Protein AF-A0A445AU79-F1 (afdb_monomer)

Radius of gyration: 18.67 Å; Cα contacts (8 Å, |Δi|>4): 149; chains: 1; bounding box: 44×32×54 Å

Nearest PDB structures (foldseek):
  5euj-assembly2_E  TM=9.623E-01  e=2.115E-08  Zymobacter palmae
  5npu-assembly4_D  TM=9.573E-01  e=2.757E-08  synthetic construct
  2vjy-assembly1_B  TM=8.967E-01  e=1.307E-05  Kluyveromyces lactis
  8hp4-assembly1_A  TM=8.382E-01  e=6.851E-05  Candida tropicalis
  8hp4-assembly1_B  TM=8.420E-01  e=1.420E-04  Candida tropicalis

Organism: Arachis hypogaea (NCBI:txid3818)

Sequence (111 aa):
MIRSGQRSIIFLINNGGYTIEVEIHDGPYNVIKNWDYTRFVEAIHNGEGKCWIAKVRTEEDLTEAIATATGAQKDSLCFIEVFAHKDDTSKELLEWGSRVAAANSRPPNPQ

pLDDT: mean 96.82, std 2.96, range [72.31, 98.88]

Secondary structure (DSSP, 8-state):
-GGGT---EEEEEE-SB-HHHHTTS--GGGB-----HHHHHHHHHTT-S-EEEEEE-SHHHHHHHHHHHHTTTTTSEEEEEEE--TT---HHHHHHHHHHHHHHTPPPP--

Foldseek 3Di:
DQVVQDLAADEAEPQQFDLLCCLQPDDPNRGDDDDPVQVVVVVVCVVPGFEAEEEAEDPVSVVVLVCCSVPVRSSHHYYYYYYDHSNPDDPVSNVVSPVNNCVVPPDDDPD

InterPro domains:
  IPR012110 Pyruvate decarboxylase/indolepyruvate decarboxylase-like [PTHR43452] (1-111)
  IPR029061 Thiamin diphosphate-binding fold [SSF52518] (2-106)

Mean predicted aligned error: 3.17 Å

Solvent-accessible surface area (backbone atoms only — not comparable to full-atom values): 6471 Å² total; per-residue (Å²): 92,50,94,73,68,40,52,52,79,44,79,44,79,48,34,65,50,42,49,72,46,49,46,40,61,68,58,80,87,39,62,53,86,80,74,64,62,63,60,52,52,51,62,71,38,66,91,52,72,46,74,45,71,49,80,24,78,49,72,67,46,44,53,52,50,51,52,38,39,70,50,89,35,47,81,16,22,28,42,35,39,35,57,49,56,58,85,70,70,59,70,66,52,52,59,49,20,49,54,50,33,54,65,74,67,53,76,82,76,93,118

Structure (mmCIF, N/CA/C/O backbone):
data_AF-A0A445AU79-F1
#
_entry.id   AF-A0A445AU79-F1
#
loop_
_atom_site.group_PDB
_atom_site.id
_atom_site.type_symbol
_atom_site.label_atom_id
_atom_site.label_alt_id
_atom_site.label_comp_id
_atom_site.label_asym_id
_atom_site.label_entity_id
_atom_site.label_seq_id
_atom_site.pdbx_PDB_ins_code
_atom_site.Cartn_x
_atom_site.Cartn_y
_atom_site.Cartn_z
_atom_site.occupancy
_atom_site.B_iso_or_equiv
_atom_site.auth_seq_id
_atom_site.auth_comp_id
_atom_site.auth_asym_id
_atom_site.auth_atom_id
_atom_site.pdbx_PDB_model_num
ATOM 1 N N . MET A 1 1 ? -13.232 -10.595 3.573 1.00 92.06 1 MET A N 1
ATOM 2 C CA . MET A 1 1 ? -12.564 -10.311 4.860 1.00 92.06 1 MET A CA 1
ATOM 3 C C . MET A 1 1 ? -13.495 -9.598 5.836 1.00 92.06 1 MET A C 1
ATOM 5 O O . MET A 1 1 ? -13.890 -10.240 6.801 1.00 92.06 1 MET A O 1
ATOM 9 N N . ILE A 1 2 ? -13.931 -8.356 5.554 1.00 95.12 2 ILE A N 1
ATOM 10 C CA . ILE A 1 2 ? -14.842 -7.570 6.424 1.00 95.12 2 ILE A CA 1
ATOM 11 C C . ILE A 1 2 ? -16.126 -8.344 6.772 1.00 95.12 2 ILE A C 1
ATOM 13 O O . ILE A 1 2 ? -16.372 -8.621 7.941 1.00 95.12 2 ILE A O 1
ATOM 17 N N . ARG A 1 3 ? -16.880 -8.809 5.762 1.00 95.75 3 ARG A N 1
ATOM 18 C CA . ARG A 1 3 ? -18.090 -9.644 5.942 1.00 95.75 3 ARG A CA 1
ATOM 19 C C . ARG A 1 3 ? -17.864 -10.886 6.818 1.00 95.75 3 ARG A C 1
ATOM 21 O O . ARG A 1 3 ? -18.778 -11.345 7.488 1.00 95.75 3 ARG A O 1
ATOM 28 N N . SER A 1 4 ? -16.658 -11.449 6.785 1.00 96.31 4 SER A N 1
ATOM 29 C CA . SER A 1 4 ? -16.298 -12.674 7.510 1.00 96.31 4 SER A CA 1
ATOM 30 C C . SER A 1 4 ? -15.728 -12.398 8.906 1.00 96.31 4 SER A C 1
ATOM 32 O O . SER A 1 4 ? -15.278 -13.336 9.556 1.00 96.31 4 SER A O 1
ATOM 34 N N . GLY A 1 5 ? -15.683 -11.136 9.352 1.00 95.19 5 GLY A N 1
ATOM 35 C CA . GLY A 1 5 ? -15.129 -10.755 10.655 1.00 95.19 5 GLY A CA 1
ATOM 36 C C . GLY A 1 5 ? -13.629 -11.035 10.811 1.00 95.19 5 GLY A C 1
ATOM 37 O O . GLY A 1 5 ? -13.151 -11.201 11.933 1.00 95.19 5 GLY A O 1
ATOM 38 N N . GLN A 1 6 ? -12.885 -11.133 9.703 1.00 96.75 6 GLN A N 1
ATOM 39 C CA . GLN A 1 6 ? -11.436 -11.345 9.746 1.00 96.75 6 GLN A CA 1
ATOM 40 C C . GLN A 1 6 ? -10.720 -10.102 10.287 1.00 96.75 6 GLN A C 1
ATOM 42 O O . GLN A 1 6 ? -11.074 -8.980 9.938 1.00 96.75 6 GLN A O 1
ATOM 47 N N . ARG A 1 7 ? -9.681 -10.321 11.099 1.00 97.12 7 ARG A N 1
ATOM 48 C CA . ARG A 1 7 ? -8.937 -9.289 11.850 1.00 97.12 7 ARG A CA 1
ATOM 49 C C . ARG A 1 7 ? -7.537 -9.051 11.280 1.00 97.12 7 ARG A C 1
ATOM 51 O O . ARG A 1 7 ? -6.564 -8.896 12.009 1.00 97.12 7 ARG A O 1
ATOM 58 N N . SER A 1 8 ? -7.405 -9.181 9.966 1.00 97.81 8 SER A N 1
ATOM 59 C CA . SER A 1 8 ? -6.110 -9.068 9.297 1.00 97.81 8 SER A CA 1
ATOM 60 C C . SER A 1 8 ? -5.625 -7.623 9.293 1.00 97.81 8 SER A C 1
ATOM 62 O O . SER A 1 8 ? -6.429 -6.704 9.140 1.00 97.81 8 SER A O 1
ATOM 64 N N . ILE A 1 9 ? -4.308 -7.449 9.387 1.00 98.56 9 ILE A N 1
ATOM 65 C CA . ILE A 1 9 ? -3.629 -6.176 9.146 1.00 98.56 9 ILE A CA 1
ATOM 66 C C . ILE A 1 9 ? -3.054 -6.235 7.731 1.00 98.56 9 ILE A C 1
ATOM 68 O O . ILE A 1 9 ? -2.294 -7.146 7.407 1.00 98.56 9 ILE A O 1
ATOM 72 N N . ILE A 1 10 ? -3.457 -5.299 6.880 1.00 98.62 10 ILE A N 1
ATOM 73 C CA . ILE A 1 10 ? -3.035 -5.194 5.485 1.00 98.62 10 ILE A CA 1
ATOM 74 C C . ILE A 1 10 ? -2.182 -3.940 5.357 1.00 98.62 10 ILE A C 1
ATOM 76 O O . ILE A 1 10 ? -2.671 -2.844 5.616 1.00 98.62 10 ILE A O 1
ATOM 80 N N . PHE A 1 11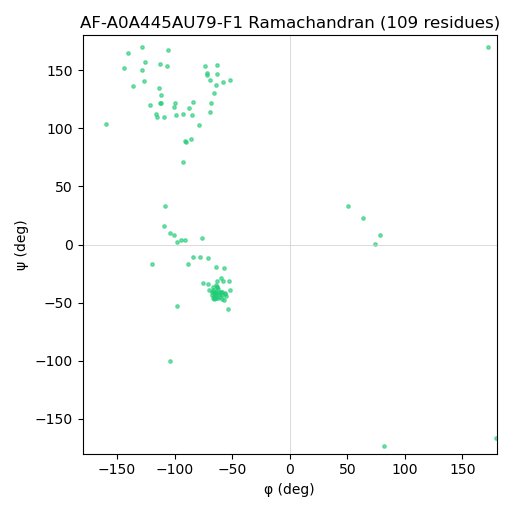 ? -0.939 -4.106 4.914 1.00 98.75 11 PHE A N 1
ATOM 81 C CA . PHE A 1 11 ? -0.088 -3.002 4.484 1.00 98.75 11 PHE A CA 1
ATOM 82 C C . PHE A 1 11 ? -0.142 -2.921 2.965 1.00 98.75 11 PHE A C 1
ATOM 84 O O . PHE A 1 11 ? 0.343 -3.818 2.274 1.00 98.75 11 PHE A O 1
ATOM 91 N N . LEU A 1 12 ? -0.755 -1.864 2.445 1.00 98.62 12 LEU A N 1
ATOM 92 C CA . LEU A 1 12 ? -0.689 -1.548 1.029 1.00 98.62 12 LEU A CA 1
ATOM 93 C C . LEU A 1 12 ? 0.472 -0.582 0.807 1.00 98.62 12 LEU A C 1
ATOM 95 O O . LEU A 1 12 ? 0.401 0.568 1.233 1.00 98.62 12 LEU A O 1
ATOM 99 N N . ILE A 1 13 ? 1.513 -1.038 0.115 1.00 98.44 13 ILE A N 1
ATOM 100 C CA . ILE A 1 13 ? 2.621 -0.174 -0.293 1.00 98.44 13 ILE A CA 1
ATOM 101 C C . ILE A 1 13 ? 2.180 0.623 -1.520 1.00 98.44 13 ILE A C 1
ATOM 103 O O . ILE A 1 13 ? 2.108 0.094 -2.628 1.00 98.44 13 ILE A O 1
ATOM 107 N N . ASN A 1 14 ? 1.848 1.893 -1.312 1.00 98.44 14 ASN A N 1
ATOM 108 C CA . ASN A 1 14 ? 1.532 2.826 -2.378 1.00 98.44 14 ASN A CA 1
ATOM 109 C C . ASN A 1 14 ? 2.806 3.555 -2.825 1.00 98.44 14 ASN A C 1
ATOM 111 O O . ASN A 1 14 ? 3.144 4.625 -2.317 1.00 98.44 14 ASN A O 1
ATOM 115 N N . ASN A 1 15 ? 3.499 2.957 -3.790 1.00 97.25 15 ASN A N 1
ATOM 116 C CA . ASN A 1 15 ? 4.678 3.519 -4.456 1.00 97.25 15 ASN A CA 1
ATOM 117 C C . ASN A 1 15 ? 4.371 4.048 -5.874 1.00 97.25 15 ASN A C 1
ATOM 119 O O . ASN A 1 15 ? 5.279 4.416 -6.617 1.00 97.25 15 ASN A O 1
ATOM 123 N N . GLY A 1 16 ? 3.087 4.122 -6.248 1.00 96.12 16 GLY A N 1
ATOM 124 C CA . GLY A 1 16 ? 2.622 4.800 -7.461 1.00 96.12 16 GLY A CA 1
ATOM 125 C C . GLY A 1 16 ? 2.799 4.049 -8.788 1.00 96.12 16 GLY A C 1
ATOM 126 O O . GLY A 1 16 ? 2.543 4.646 -9.834 1.00 96.12 16 GLY A O 1
ATOM 127 N N . GLY A 1 17 ? 3.196 2.773 -8.787 1.00 96.44 17 GLY A N 1
ATOM 128 C CA . GLY A 1 17 ? 3.427 2.029 -10.029 1.00 96.44 17 GLY A CA 1
ATOM 129 C C . GLY A 1 17 ? 3.894 0.593 -9.830 1.00 96.44 17 GLY A C 1
ATOM 130 O O . GLY A 1 17 ? 3.826 0.037 -8.736 1.00 96.44 17 GLY A O 1
ATOM 131 N N . TYR A 1 18 ? 4.383 -0.012 -10.909 1.00 97.25 18 TYR A N 1
ATOM 132 C CA . TYR A 1 18 ? 4.978 -1.348 -10.883 1.00 97.25 18 TYR A CA 1
ATOM 133 C C . TYR A 1 18 ? 6.495 -1.283 -10.673 1.00 97.25 18 TYR A C 1
ATOM 135 O O . TYR A 1 18 ? 7.256 -1.577 -11.587 1.00 97.25 18 TYR A O 1
ATOM 143 N N . THR A 1 19 ? 6.949 -0.923 -9.465 1.00 96.94 19 THR A N 1
ATOM 144 C CA . THR A 1 19 ? 8.391 -0.800 -9.146 1.00 96.94 19 THR A CA 1
ATOM 145 C C . THR A 1 19 ? 9.203 -2.043 -9.527 1.00 96.94 19 THR A C 1
ATOM 147 O O . THR A 1 19 ? 10.292 -1.906 -10.062 1.00 96.94 19 THR A O 1
ATOM 150 N N . ILE A 1 20 ? 8.677 -3.259 -9.334 1.00 97.19 20 ILE A N 1
ATOM 151 C CA . ILE A 1 20 ? 9.380 -4.486 -9.757 1.00 97.19 20 ILE A CA 1
ATOM 152 C C . ILE A 1 20 ? 9.665 -4.528 -11.261 1.00 97.19 20 ILE A C 1
ATOM 154 O O . ILE A 1 20 ? 10.759 -4.914 -11.655 1.00 97.19 20 ILE A O 1
ATOM 158 N N . GLU A 1 21 ? 8.712 -4.099 -12.087 1.00 96.88 21 GLU A N 1
ATOM 159 C CA . GLU A 1 21 ? 8.890 -4.069 -13.536 1.00 96.88 21 GLU A CA 1
ATOM 160 C C . GLU A 1 21 ? 9.790 -2.912 -13.955 1.00 96.88 21 GLU A C 1
ATOM 162 O O . GLU A 1 21 ? 10.575 -3.084 -14.874 1.00 96.88 21 GLU A O 1
ATOM 167 N N . VAL A 1 22 ? 9.761 -1.769 -13.259 1.00 94.50 22 VAL A N 1
ATOM 168 C CA . VAL A 1 22 ? 10.716 -0.667 -13.494 1.00 94.50 22 VAL A CA 1
ATOM 169 C C . VAL A 1 22 ? 12.162 -1.161 -13.357 1.00 94.50 22 VAL A C 1
ATOM 171 O O . VAL A 1 22 ? 12.993 -0.849 -14.207 1.00 94.50 22 VAL A 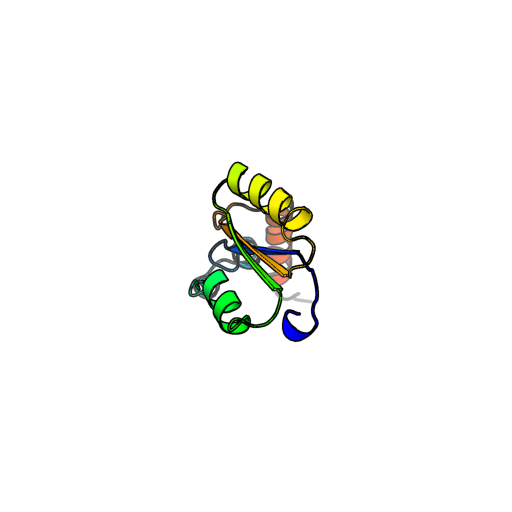O 1
ATOM 174 N N . GLU A 1 23 ? 12.445 -2.002 -12.356 1.00 96.19 23 GLU A N 1
ATOM 175 C CA . GLU A 1 23 ? 13.787 -2.565 -12.125 1.00 96.19 23 GLU A CA 1
ATOM 176 C C . GLU A 1 23 ? 14.163 -3.733 -13.061 1.00 96.19 23 GLU A C 1
ATOM 178 O O . GLU A 1 23 ? 15.324 -4.148 -13.101 1.00 96.19 23 GLU A O 1
ATOM 183 N N . ILE A 1 24 ? 13.212 -4.279 -13.828 1.00 96.88 24 ILE A N 1
ATOM 184 C CA . ILE A 1 24 ? 13.472 -5.297 -14.862 1.00 96.88 24 ILE A CA 1
ATOM 185 C C . ILE A 1 24 ? 13.550 -4.634 -16.243 1.00 96.88 24 ILE A C 1
ATOM 187 O O . ILE A 1 24 ? 14.494 -4.846 -17.002 1.00 96.88 24 ILE A O 1
ATOM 191 N N . HIS A 1 25 ? 12.533 -3.859 -16.601 1.00 96.88 25 HIS A N 1
ATOM 192 C CA . HIS A 1 25 ? 12.394 -3.181 -17.878 1.00 96.88 25 HIS A CA 1
ATOM 193 C C . HIS A 1 25 ? 11.395 -2.018 -17.751 1.00 96.88 25 HIS A C 1
ATOM 195 O O . HIS A 1 25 ? 10.175 -2.205 -17.721 1.00 96.88 25 HIS A O 1
ATOM 201 N N . ASP A 1 26 ? 11.921 -0.795 -17.699 1.00 96.31 26 ASP A N 1
ATOM 202 C CA . ASP A 1 26 ? 11.088 0.389 -17.515 1.00 96.31 26 ASP A CA 1
ATOM 203 C C . ASP A 1 26 ? 10.281 0.771 -18.775 1.00 96.31 26 ASP A C 1
ATOM 205 O O . ASP A 1 26 ? 10.640 0.475 -19.921 1.00 96.31 26 ASP A O 1
ATOM 209 N N . GLY A 1 27 ? 9.149 1.442 -18.574 1.00 96.56 27 GLY A N 1
AT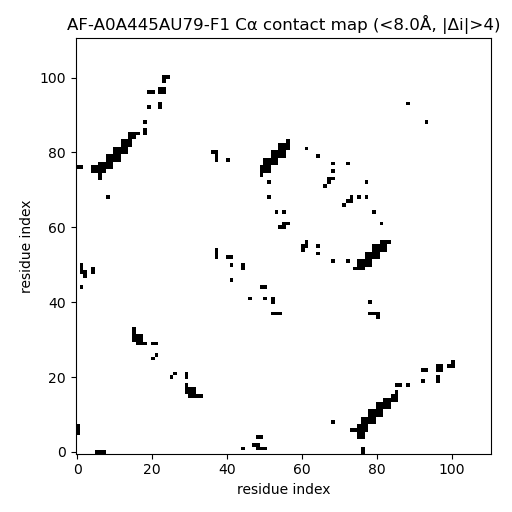OM 210 C CA . GLY A 1 27 ? 8.309 1.959 -19.645 1.00 96.56 27 GLY A CA 1
ATOM 211 C C . GLY A 1 27 ? 6.967 2.522 -19.170 1.00 96.56 27 GLY A C 1
ATOM 212 O O . GLY A 1 27 ? 6.559 2.340 -18.023 1.00 96.56 27 GLY A O 1
ATOM 213 N N . PRO A 1 28 ? 6.221 3.201 -20.065 1.00 97.00 28 PRO A N 1
ATOM 214 C CA . PRO A 1 28 ? 4.988 3.908 -19.706 1.00 97.00 28 PRO A CA 1
ATOM 215 C C . PRO A 1 28 ? 3.869 2.986 -19.196 1.00 97.00 28 PRO A C 1
ATOM 217 O O . PRO A 1 28 ? 2.957 3.449 -18.519 1.00 97.00 28 PRO A O 1
ATOM 220 N N . TYR A 1 29 ? 3.940 1.686 -19.491 1.00 96.56 29 TYR A N 1
ATOM 221 C CA . TYR A 1 29 ? 3.005 0.669 -19.001 1.00 96.56 29 TYR A CA 1
ATOM 222 C C . TYR A 1 29 ? 3.166 0.362 -17.500 1.00 96.56 29 TYR A C 1
ATOM 224 O O . TYR A 1 29 ? 2.284 -0.269 -16.924 1.00 96.56 29 TYR A O 1
ATOM 232 N N . ASN A 1 30 ? 4.237 0.841 -16.857 1.00 97.56 30 ASN A N 1
ATOM 233 C CA . ASN A 1 30 ? 4.449 0.703 -15.412 1.00 97.56 30 ASN A CA 1
ATOM 234 C C . ASN A 1 30 ? 3.743 1.791 -14.588 1.00 97.56 30 ASN A C 1
ATOM 236 O O . ASN A 1 30 ? 3.666 1.691 -13.360 1.00 97.56 30 ASN A O 1
ATOM 240 N N . VAL A 1 31 ? 3.224 2.831 -15.249 1.00 96.50 31 VAL A N 1
ATOM 241 C CA . VAL A 1 31 ? 2.520 3.940 -14.603 1.00 96.50 31 VAL A CA 1
ATOM 242 C C . VAL A 1 31 ? 1.044 3.595 -14.465 1.00 96.50 31 VAL A C 1
ATOM 244 O O . VAL A 1 31 ? 0.325 3.448 -15.454 1.00 96.50 31 VAL A O 1
ATOM 247 N N . ILE A 1 32 ? 0.569 3.521 -13.224 1.00 97.38 32 ILE A N 1
ATOM 248 C CA . ILE A 1 32 ? -0.829 3.213 -12.920 1.00 97.38 32 ILE A CA 1
ATOM 249 C C . ILE A 1 32 ? -1.574 4.456 -12.441 1.00 97.38 32 ILE A C 1
ATOM 251 O O . ILE A 1 32 ? -1.010 5.378 -11.847 1.00 97.38 32 ILE A O 1
ATOM 255 N N . LYS A 1 33 ? -2.893 4.481 -12.651 1.00 97.81 33 LYS A N 1
ATOM 256 C CA . LYS A 1 33 ? -3.730 5.515 -12.046 1.00 97.81 33 LYS A CA 1
ATOM 257 C C . LYS A 1 33 ? -3.779 5.284 -10.537 1.00 97.81 33 LYS A C 1
ATOM 259 O O . LYS A 1 33 ? -4.402 4.328 -10.095 1.00 97.81 33 LYS A O 1
ATOM 264 N N . ASN A 1 34 ? -3.211 6.199 -9.754 1.00 97.75 34 ASN A N 1
ATOM 265 C CA . ASN A 1 34 ? -3.320 6.130 -8.298 1.00 97.75 34 ASN A CA 1
ATOM 266 C C . ASN A 1 34 ? -4.780 6.290 -7.835 1.00 97.75 34 ASN A C 1
ATOM 268 O O . ASN A 1 34 ? -5.510 7.150 -8.355 1.00 97.75 34 ASN A O 1
ATOM 272 N N . TRP A 1 35 ? -5.196 5.469 -6.872 1.00 98.31 35 TRP A N 1
ATOM 273 C CA . TRP A 1 35 ? -6.526 5.499 -6.260 1.00 98.31 35 TRP A CA 1
ATOM 274 C C . TRP A 1 35 ? -6.456 6.106 -4.858 1.00 98.31 35 TRP A C 1
ATOM 276 O O . TRP A 1 35 ? -5.382 6.273 -4.287 1.00 98.31 35 TRP A O 1
ATOM 286 N N . ASP A 1 36 ? -7.620 6.430 -4.298 1.00 97.94 36 ASP A N 1
ATOM 287 C CA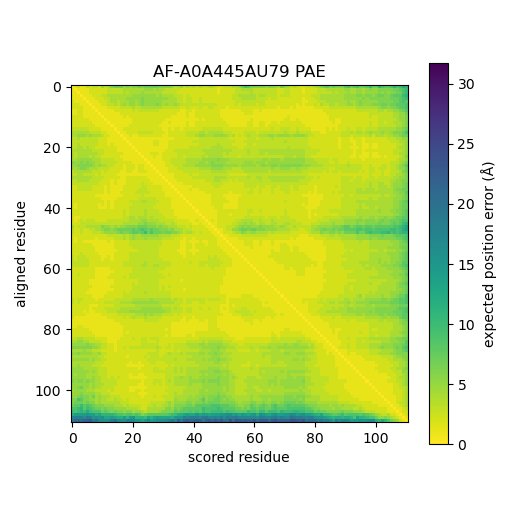 . ASP A 1 36 ? -7.752 6.607 -2.854 1.00 97.94 36 ASP A CA 1
ATOM 288 C C . ASP A 1 36 ? -8.119 5.248 -2.244 1.00 97.94 36 ASP A C 1
ATOM 290 O O . ASP A 1 36 ? -9.295 4.879 -2.166 1.00 97.94 36 ASP A O 1
ATOM 294 N N . TYR A 1 37 ? -7.100 4.457 -1.907 1.00 98.56 37 TYR A N 1
ATOM 295 C CA . TYR A 1 37 ? -7.287 3.067 -1.493 1.00 98.56 37 TYR A CA 1
ATOM 296 C C . TYR A 1 37 ? -8.027 2.952 -0.162 1.00 98.56 37 TYR A C 1
ATOM 298 O O . TYR A 1 37 ? -8.875 2.073 -0.013 1.00 98.56 37 TYR A O 1
ATOM 306 N N . THR A 1 38 ? -7.783 3.862 0.786 1.00 98.06 38 THR A N 1
ATOM 307 C CA . THR A 1 38 ? -8.541 3.865 2.043 1.00 98.06 38 THR A CA 1
ATOM 308 C C . THR A 1 38 ? -10.016 4.173 1.798 1.00 98.06 38 THR A C 1
ATOM 310 O O . THR A 1 38 ? -10.862 3.477 2.350 1.00 98.06 38 THR A O 1
ATOM 313 N N . ARG A 1 39 ? -10.351 5.131 0.916 1.00 97.62 39 ARG A N 1
ATOM 314 C CA . ARG A 1 39 ? -11.757 5.408 0.559 1.00 97.62 39 ARG A CA 1
ATOM 315 C C . ARG A 1 39 ? -12.431 4.242 -0.150 1.00 97.62 39 ARG A C 1
ATOM 317 O O . ARG A 1 39 ? -13.621 4.010 0.041 1.00 97.62 39 ARG A O 1
ATOM 324 N N . PHE A 1 40 ? -11.692 3.494 -0.963 1.00 98.00 40 PHE A N 1
ATOM 325 C CA . PHE A 1 40 ? -12.215 2.266 -1.559 1.00 98.00 40 PHE A CA 1
ATOM 326 C C . PHE A 1 40 ? -12.579 1.233 -0.481 1.00 98.00 40 PHE A C 1
ATOM 328 O O . PHE A 1 40 ? -13.652 0.634 -0.535 1.00 98.00 40 PHE A O 1
ATOM 335 N N . VAL A 1 41 ? -11.730 1.069 0.537 1.00 97.31 41 VAL A N 1
ATOM 336 C CA . VAL A 1 41 ? -12.007 0.174 1.669 1.00 97.31 41 VAL A CA 1
ATOM 337 C C . VAL A 1 41 ? -13.180 0.673 2.519 1.00 97.31 41 VAL A C 1
ATOM 339 O O . VAL A 1 41 ? -14.020 -0.140 2.897 1.00 97.31 41 VAL A O 1
ATOM 342 N N . GLU A 1 42 ? -13.304 1.983 2.756 1.00 96.38 42 GLU A N 1
ATOM 343 C CA . GLU A 1 42 ? -14.484 2.579 3.409 1.00 96.38 42 GLU A CA 1
ATOM 344 C C . GLU A 1 42 ? -15.776 2.284 2.638 1.00 96.38 42 GLU A C 1
ATOM 346 O O . GLU A 1 42 ? -16.783 1.902 3.233 1.00 96.38 42 GLU A O 1
ATOM 351 N N . ALA A 1 43 ? -15.748 2.403 1.307 1.00 97.38 43 ALA A N 1
ATOM 352 C CA . ALA A 1 43 ? -16.902 2.095 0.469 1.00 97.38 43 ALA A CA 1
ATOM 353 C C . ALA A 1 43 ? -17.308 0.612 0.560 1.00 97.38 43 ALA A C 1
ATOM 355 O O . ALA A 1 43 ? -18.497 0.305 0.569 1.00 97.38 43 ALA A O 1
ATOM 356 N N . ILE A 1 44 ? -16.341 -0.309 0.667 1.00 96.38 44 ILE A N 1
ATOM 357 C CA . ILE A 1 44 ? -16.615 -1.741 0.888 1.00 96.38 44 ILE A CA 1
ATOM 358 C C . ILE A 1 44 ? -17.150 -1.995 2.302 1.00 96.38 44 ILE A C 1
ATOM 360 O O . ILE A 1 44 ? -18.019 -2.849 2.476 1.00 96.38 44 ILE A O 1
ATOM 364 N N . HIS A 1 45 ? -16.614 -1.298 3.310 1.00 95.75 45 HIS A N 1
ATOM 365 C CA . HIS A 1 45 ? -17.081 -1.384 4.696 1.00 95.75 45 HIS A CA 1
ATOM 366 C C . HIS A 1 45 ? -18.553 -0.991 4.806 1.00 95.75 45 HIS A C 1
ATOM 368 O O . HIS A 1 45 ? -19.301 -1.675 5.495 1.00 95.75 45 HIS A O 1
ATOM 374 N N . ASN A 1 46 ? -18.981 0.055 4.091 1.00 95.88 46 ASN A N 1
ATOM 375 C CA . ASN A 1 46 ? -20.384 0.470 3.988 1.00 95.88 46 ASN A CA 1
ATOM 376 C C . ASN A 1 46 ? -21.090 0.610 5.358 1.00 95.88 46 ASN A C 1
ATOM 378 O O . ASN A 1 46 ? -22.274 0.313 5.497 1.00 95.88 46 ASN A O 1
ATOM 382 N N . GLY A 1 47 ? -20.351 1.015 6.397 1.00 94.00 47 GLY A N 1
ATOM 383 C CA . GLY A 1 47 ? -20.869 1.140 7.762 1.00 94.00 47 GLY A CA 1
ATOM 384 C C . GLY A 1 47 ? -21.105 -0.185 8.501 1.00 94.00 47 GLY A C 1
ATOM 385 O O . GLY A 1 47 ? -21.513 -0.158 9.661 1.00 94.00 47 GLY A O 1
ATOM 386 N N . GLU A 1 48 ? -20.824 -1.336 7.885 1.00 94.12 48 GLU A N 1
ATOM 387 C CA . GLU A 1 48 ? -21.078 -2.665 8.441 1.00 94.12 48 GLU A CA 1
ATOM 388 C C . GLU A 1 48 ? -19.788 -3.447 8.733 1.00 94.12 48 GLU A C 1
ATOM 390 O O . GLU A 1 48 ? -18.873 -3.571 7.919 1.00 94.12 48 GLU A O 1
ATOM 395 N N . GLY A 1 49 ? -19.733 -4.063 9.915 1.00 93.12 49 GLY A N 1
ATOM 396 C CA . GLY A 1 49 ? -18.556 -4.796 10.378 1.00 93.12 49 GLY A CA 1
ATOM 397 C C . GLY A 1 49 ? -17.483 -3.884 10.976 1.00 93.12 49 GLY A C 1
ATOM 398 O O . GLY A 1 49 ? -17.694 -2.694 11.206 1.00 93.12 49 GLY A O 1
ATOM 399 N N . LYS A 1 50 ? -16.323 -4.467 11.286 1.00 96.50 50 LYS A N 1
ATOM 400 C CA . LYS A 1 50 ? -15.217 -3.776 11.956 1.00 96.50 50 LYS A CA 1
ATOM 401 C C . LYS A 1 50 ? -14.062 -3.569 10.989 1.00 96.50 50 LYS A C 1
ATOM 403 O O . LYS A 1 50 ? -13.393 -4.530 10.606 1.00 96.50 50 LYS A O 1
ATOM 408 N N . CYS A 1 51 ? -13.845 -2.321 10.607 1.00 97.56 51 CYS A N 1
ATOM 409 C CA . CYS A 1 51 ? -12.760 -1.911 9.735 1.00 97.56 51 CYS A CA 1
ATOM 410 C C . CYS A 1 51 ? -12.133 -0.639 10.294 1.00 97.56 51 CYS A C 1
ATOM 412 O O . CYS A 1 51 ? -12.839 0.282 10.699 1.00 97.56 51 CYS A O 1
ATOM 414 N N . TRP A 1 52 ? -10.812 -0.596 10.297 1.00 98.25 52 TRP A N 1
ATOM 415 C CA . TRP A 1 52 ? -10.029 0.584 10.604 1.00 98.25 52 TRP A CA 1
ATOM 416 C C . TRP A 1 52 ? -9.045 0.819 9.466 1.00 98.25 52 TRP A C 1
ATOM 418 O O . TRP A 1 52 ? -8.508 -0.136 8.901 1.00 98.25 52 TRP A O 1
ATOM 428 N N . ILE A 1 53 ? -8.838 2.079 9.105 1.00 98.50 53 ILE A N 1
ATOM 429 C CA . ILE A 1 53 ? -7.959 2.465 8.005 1.00 98.50 53 ILE A CA 1
ATOM 430 C C . ILE A 1 53 ? -6.964 3.523 8.480 1.00 98.50 53 ILE A C 1
ATOM 432 O O . ILE A 1 53 ? -7.296 4.339 9.340 1.00 98.50 53 ILE A O 1
ATOM 436 N N . ALA A 1 54 ? -5.778 3.549 7.884 1.00 98.50 54 ALA A N 1
ATOM 437 C CA . ALA A 1 54 ? -4.790 4.598 8.107 1.00 98.50 54 ALA A CA 1
ATOM 438 C C . ALA A 1 54 ? -4.016 4.920 6.829 1.00 98.50 54 ALA A C 1
ATOM 440 O O . ALA A 1 54 ? -3.834 4.061 5.965 1.00 98.50 54 ALA A O 1
ATOM 441 N N . LYS A 1 55 ? -3.543 6.165 6.740 1.00 98.69 55 LYS A N 1
ATOM 442 C CA . LYS A 1 55 ? -2.559 6.621 5.754 1.00 98.69 55 LYS A CA 1
ATOM 443 C C . LYS A 1 55 ? -1.272 6.943 6.497 1.00 98.69 55 LYS A C 1
ATOM 445 O O . LYS A 1 55 ? -1.320 7.689 7.467 1.00 98.69 55 LYS A O 1
ATOM 450 N N . VAL A 1 56 ? -0.159 6.397 6.030 1.00 98.69 56 VAL A N 1
ATOM 451 C CA . VAL A 1 56 ? 1.151 6.463 6.685 1.00 98.69 56 VAL A CA 1
ATOM 452 C C . VAL A 1 56 ? 2.150 7.116 5.742 1.00 98.69 56 VAL A C 1
ATOM 454 O O . VAL A 1 56 ? 2.368 6.614 4.637 1.00 98.69 56 VAL A O 1
ATOM 457 N N . ARG A 1 57 ? 2.747 8.235 6.157 1.00 98.38 57 ARG A N 1
ATOM 458 C CA . ARG A 1 57 ? 3.745 8.978 5.368 1.00 98.38 57 ARG A CA 1
ATOM 459 C C . ARG A 1 57 ? 5.099 9.081 6.056 1.00 98.38 57 ARG A C 1
ATOM 461 O O . ARG A 1 57 ? 6.072 9.407 5.381 1.00 98.38 57 ARG A O 1
ATOM 468 N N . THR A 1 58 ? 5.160 8.821 7.357 1.00 98.44 58 THR A N 1
ATOM 469 C CA . THR A 1 58 ? 6.405 8.822 8.130 1.00 98.44 58 THR A CA 1
ATOM 470 C C . THR A 1 58 ? 6.570 7.536 8.939 1.00 98.44 58 THR A C 1
ATOM 472 O O . THR A 1 58 ? 5.657 6.712 9.043 1.00 98.44 58 THR A O 1
ATOM 475 N N . GLU A 1 59 ? 7.761 7.350 9.508 1.00 97.94 59 GLU A N 1
ATOM 476 C CA . GLU A 1 59 ? 8.048 6.245 10.427 1.00 97.94 59 GLU A CA 1
ATOM 477 C C . GLU A 1 59 ? 7.175 6.321 11.690 1.00 97.94 59 GLU A C 1
ATOM 479 O O . GLU A 1 59 ? 6.682 5.300 12.179 1.00 97.94 59 GLU A O 1
ATOM 484 N N . GLU A 1 60 ? 6.943 7.532 12.199 1.00 98.56 60 GLU A N 1
ATOM 485 C CA . GLU A 1 60 ? 6.096 7.768 13.365 1.00 98.56 60 GLU A CA 1
ATOM 486 C C . GLU A 1 60 ? 4.647 7.360 13.081 1.00 98.56 60 GLU A C 1
ATOM 488 O O . GLU A 1 60 ? 4.072 6.607 13.871 1.00 98.56 60 GLU A O 1
ATOM 493 N N . ASP A 1 61 ? 4.098 7.753 11.922 1.00 98.50 61 ASP A N 1
ATOM 494 C CA . ASP A 1 61 ? 2.761 7.329 11.485 1.00 98.50 61 ASP A CA 1
ATOM 495 C C . ASP A 1 61 ? 2.660 5.797 11.438 1.00 98.50 61 ASP A C 1
ATOM 497 O O . ASP A 1 61 ? 1.657 5.211 11.853 1.00 98.50 61 ASP A O 1
ATOM 501 N N . LEU A 1 62 ? 3.699 5.126 10.922 1.00 98.62 62 LEU A N 1
ATOM 502 C CA . LEU A 1 62 ? 3.719 3.670 10.794 1.00 98.62 62 LEU A CA 1
ATOM 503 C C . LEU A 1 62 ? 3.725 2.999 12.167 1.00 98.62 62 LEU A C 1
ATOM 505 O O . LEU A 1 62 ? 2.979 2.045 12.400 1.00 98.62 62 LEU A O 1
ATOM 509 N N . THR A 1 63 ? 4.548 3.511 13.079 1.00 98.69 63 THR A N 1
ATOM 510 C CA . THR A 1 63 ? 4.657 3.010 14.450 1.00 98.69 63 THR A CA 1
ATOM 511 C C . THR A 1 63 ? 3.328 3.160 15.189 1.00 98.69 63 THR A C 1
ATOM 513 O O . THR A 1 63 ? 2.847 2.199 15.798 1.00 98.69 63 THR A O 1
ATOM 516 N N . GLU A 1 64 ? 2.682 4.325 15.082 1.00 98.75 64 GLU A N 1
ATOM 517 C CA . GLU A 1 64 ? 1.360 4.572 15.664 1.00 98.75 64 GLU A CA 1
ATOM 518 C C . GLU A 1 64 ? 0.284 3.676 15.036 1.00 98.75 64 GLU A C 1
ATOM 520 O O . GLU A 1 64 ? -0.553 3.104 15.746 1.00 98.75 64 GLU A O 1
ATOM 525 N N . ALA A 1 65 ? 0.321 3.490 13.714 1.00 98.69 65 ALA A N 1
ATOM 526 C CA . ALA A 1 65 ? -0.641 2.656 13.011 1.00 98.69 65 ALA A CA 1
ATOM 527 C C . ALA A 1 65 ? -0.535 1.182 13.423 1.00 98.69 65 ALA A C 1
ATOM 529 O O . ALA A 1 65 ? -1.556 0.531 13.657 1.00 98.69 65 ALA A O 1
ATOM 530 N N . ILE A 1 66 ? 0.686 0.661 13.581 1.00 98.75 66 ILE A N 1
ATOM 531 C CA . ILE A 1 66 ? 0.936 -0.701 14.071 1.00 98.75 66 ILE A CA 1
ATOM 532 C C . ILE A 1 66 ? 0.461 -0.853 15.520 1.00 98.75 66 ILE A C 1
ATOM 534 O O . ILE A 1 66 ? -0.226 -1.830 15.840 1.00 98.75 66 ILE A O 1
ATOM 538 N N . ALA A 1 67 ? 0.777 0.106 16.395 1.00 98.75 67 ALA A N 1
ATOM 539 C CA . ALA A 1 67 ? 0.327 0.096 17.787 1.00 98.75 67 ALA A CA 1
ATOM 540 C C . ALA A 1 67 ? -1.208 0.121 17.885 1.00 98.75 67 ALA A C 1
ATOM 542 O O . ALA A 1 67 ? -1.807 -0.643 18.644 1.00 98.75 67 ALA A O 1
ATOM 543 N N . THR A 1 68 ? -1.865 0.938 17.063 1.00 98.75 68 THR A N 1
ATOM 544 C CA . THR A 1 68 ? -3.328 1.016 16.994 1.00 98.75 68 THR A CA 1
ATOM 545 C C . THR A 1 68 ? -3.939 -0.283 16.474 1.00 98.75 68 THR A C 1
ATOM 547 O O . THR A 1 68 ? -4.864 -0.811 17.099 1.00 98.75 68 THR A O 1
ATOM 550 N N . ALA A 1 69 ? -3.403 -0.834 15.381 1.00 98.50 69 ALA A N 1
ATOM 551 C CA . ALA A 1 69 ? -3.890 -2.064 14.758 1.00 98.50 69 ALA A CA 1
ATOM 552 C C . ALA A 1 69 ? -3.751 -3.287 15.677 1.00 98.50 69 ALA A C 1
ATOM 554 O O . ALA A 1 69 ? -4.624 -4.151 15.704 1.00 98.50 69 ALA A O 1
ATOM 555 N N . THR A 1 70 ? -2.675 -3.350 16.463 1.00 98.25 70 THR A N 1
ATOM 556 C CA . THR A 1 70 ? -2.415 -4.453 17.405 1.00 98.25 70 THR A CA 1
ATOM 557 C C . THR A 1 70 ? -3.030 -4.229 18.792 1.00 98.25 70 THR A C 1
ATOM 559 O O . THR A 1 70 ? -3.197 -5.181 19.555 1.00 98.25 70 THR A O 1
ATOM 562 N N . GLY A 1 71 ? -3.408 -2.988 19.109 1.00 98.38 71 GLY A N 1
ATOM 563 C CA . GLY A 1 71 ? -4.031 -2.572 20.362 1.00 98.38 71 GLY A CA 1
ATOM 564 C C . GLY A 1 71 ? -5.530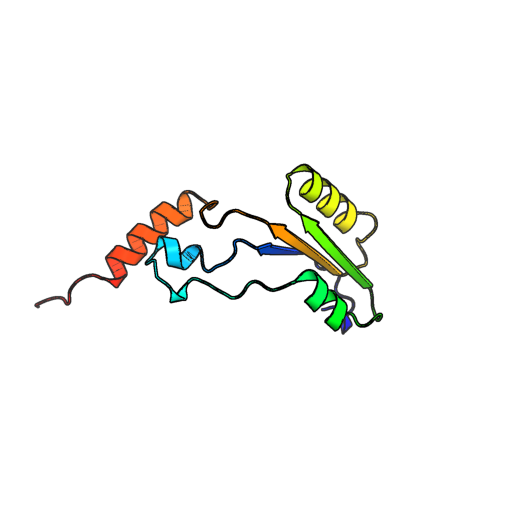 -2.313 20.217 1.00 98.38 71 GLY A C 1
ATOM 565 O O . GLY A 1 71 ? -6.343 -3.240 20.241 1.00 98.38 71 GLY A O 1
ATOM 566 N N . ALA A 1 72 ? -5.904 -1.035 20.102 1.00 98.25 72 ALA A N 1
ATOM 567 C CA . ALA A 1 72 ? -7.298 -0.580 20.111 1.00 98.25 72 ALA A CA 1
ATOM 568 C C . ALA A 1 72 ? -8.158 -1.187 18.986 1.00 98.25 72 ALA A C 1
ATOM 570 O O . ALA A 1 72 ? -9.361 -1.364 19.166 1.00 98.25 72 ALA A O 1
ATOM 571 N N . GLN A 1 73 ? -7.547 -1.537 17.849 1.00 98.19 73 GLN A N 1
ATOM 572 C CA . GLN A 1 73 ? -8.222 -2.071 16.662 1.00 98.19 73 GLN A CA 1
ATOM 573 C C . GLN A 1 73 ? -7.942 -3.560 16.407 1.00 98.19 73 GLN A C 1
ATOM 575 O O . GLN A 1 73 ? -8.281 -4.071 15.344 1.00 98.19 73 GLN A O 1
ATOM 580 N N . LYS A 1 74 ? -7.418 -4.298 17.397 1.00 97.56 74 LYS A N 1
ATOM 581 C CA . LYS A 1 74 ? -7.078 -5.736 17.281 1.00 97.56 74 LYS A CA 1
ATOM 582 C C . LYS A 1 74 ? -8.235 -6.659 16.868 1.00 97.56 74 LYS A C 1
ATOM 584 O O . LYS A 1 74 ? -8.016 -7.792 16.445 1.00 97.56 74 LYS A O 1
ATOM 589 N N . ASP A 1 75 ? -9.476 -6.206 17.052 1.00 97.38 75 ASP A N 1
ATOM 590 C CA . ASP A 1 75 ? -10.697 -6.939 16.701 1.00 97.38 75 ASP A CA 1
ATOM 591 C C . ASP A 1 75 ? -11.321 -6.470 15.371 1.00 97.38 75 ASP A C 1
ATOM 593 O O . ASP A 1 75 ? -12.426 -6.901 15.030 1.00 97.38 75 ASP A O 1
ATOM 597 N N . SER A 1 76 ? -10.627 -5.603 14.630 1.00 97.38 76 SER A N 1
ATOM 598 C CA . SER A 1 76 ? -11.032 -5.034 13.343 1.00 97.38 76 SER A CA 1
ATOM 599 C C . SER A 1 76 ? -10.119 -5.535 12.221 1.00 97.38 76 SER A C 1
ATOM 601 O O . SER A 1 76 ? -8.958 -5.874 12.448 1.00 97.38 76 SER A O 1
ATOM 603 N N . LEU A 1 77 ? -10.613 -5.544 10.982 1.00 98.12 77 LEU A N 1
ATOM 604 C CA . LEU A 1 77 ? -9.712 -5.513 9.830 1.00 98.12 77 LEU A CA 1
ATOM 605 C C . LEU A 1 77 ? -8.991 -4.161 9.826 1.00 98.12 77 LEU A C 1
ATOM 607 O O . LEU A 1 77 ? -9.651 -3.130 9.928 1.00 98.12 77 LEU A O 1
ATOM 611 N N . CYS A 1 78 ? -7.669 -4.161 9.702 1.00 98.56 78 CYS A N 1
ATOM 612 C CA . CYS A 1 78 ? -6.862 -2.945 9.661 1.00 98.56 78 CYS A CA 1
ATOM 613 C C . CYS A 1 78 ? -6.249 -2.789 8.270 1.00 98.56 78 CYS A C 1
ATOM 615 O O . CYS A 1 78 ? -5.528 -3.673 7.816 1.00 98.56 78 CYS A O 1
ATOM 617 N N . PHE A 1 79 ? -6.527 -1.680 7.591 1.00 98.75 79 PHE A N 1
ATOM 618 C CA . PHE A 1 79 ? -5.985 -1.378 6.270 1.00 98.75 79 PHE A CA 1
ATOM 619 C C . PHE A 1 79 ? -5.091 -0.139 6.329 1.00 98.75 79 PHE A C 1
ATOM 621 O O . PHE A 1 79 ? -5.562 0.971 6.559 1.00 98.75 79 PHE A O 1
ATOM 628 N N . ILE A 1 80 ? -3.795 -0.326 6.122 1.00 98.81 80 ILE A N 1
ATOM 629 C CA . ILE A 1 80 ? -2.777 0.707 6.286 1.00 98.81 80 ILE A CA 1
ATOM 630 C C . ILE A 1 80 ? -2.164 0.981 4.913 1.00 98.81 80 ILE A C 1
ATOM 632 O O . ILE A 1 80 ? -1.454 0.144 4.360 1.00 98.81 80 ILE A O 1
ATOM 636 N N . GLU A 1 81 ? -2.459 2.149 4.349 1.00 98.88 81 GLU A N 1
ATOM 637 C CA . GLU A 1 81 ? -1.841 2.635 3.116 1.00 98.88 81 GLU A CA 1
ATOM 638 C C . GLU A 1 81 ? -0.516 3.327 3.458 1.00 98.88 81 GLU A C 1
ATOM 640 O O . GLU A 1 81 ? -0.507 4.394 4.073 1.00 98.88 81 GLU A O 1
ATOM 645 N N . VAL A 1 82 ? 0.598 2.714 3.064 1.00 98.75 82 VAL A N 1
ATOM 646 C CA . VAL A 1 82 ? 1.957 3.204 3.313 1.00 98.75 82 VAL A CA 1
ATOM 647 C C . VAL A 1 82 ? 2.479 3.868 2.049 1.00 98.75 82 VAL A C 1
ATOM 649 O O . VAL A 1 82 ? 2.600 3.220 1.012 1.00 98.75 82 VAL A O 1
ATOM 652 N N . PHE A 1 83 ? 2.789 5.158 2.126 1.00 98.50 83 PHE A N 1
ATOM 653 C CA . PHE A 1 83 ? 3.350 5.902 1.004 1.00 98.50 83 PHE A CA 1
ATOM 654 C C . PHE A 1 83 ? 4.864 5.702 0.953 1.00 98.50 83 PHE A C 1
ATOM 656 O O . PHE A 1 83 ? 5.561 6.036 1.907 1.00 98.50 83 PHE A O 1
ATOM 663 N N . ALA A 1 84 ? 5.360 5.203 -0.175 1.00 97.31 84 ALA A N 1
ATOM 664 C CA . ALA A 1 84 ? 6.786 5.054 -0.444 1.00 97.31 84 ALA A CA 1
ATOM 665 C C . ALA A 1 84 ? 7.144 5.747 -1.763 1.00 97.31 84 ALA A C 1
ATOM 667 O O . ALA A 1 84 ? 6.285 5.968 -2.622 1.00 97.31 84 ALA A O 1
ATOM 668 N N . HIS A 1 85 ? 8.411 6.116 -1.934 1.00 95.69 85 HIS A N 1
ATOM 669 C CA . HIS A 1 85 ? 8.875 6.624 -3.221 1.00 95.69 85 HIS A CA 1
ATOM 670 C C . HIS A 1 85 ? 8.952 5.475 -4.240 1.00 95.69 85 HIS A C 1
ATOM 672 O O . HIS A 1 85 ? 9.263 4.345 -3.875 1.00 95.69 85 HIS A O 1
ATOM 678 N N . LYS A 1 86 ? 8.709 5.752 -5.528 1.00 92.50 86 LYS A N 1
ATOM 679 C CA . LYS A 1 86 ? 8.733 4.718 -6.583 1.00 92.50 86 LYS A CA 1
ATOM 680 C C . LYS A 1 86 ? 10.067 3.965 -6.686 1.00 92.50 86 LYS A C 1
ATOM 682 O O . LYS A 1 86 ? 10.058 2.782 -7.006 1.00 92.50 86 LYS A O 1
ATOM 687 N N . ASP A 1 87 ? 11.162 4.657 -6.372 1.00 91.81 87 ASP A N 1
ATOM 688 C CA . ASP A 1 87 ? 12.541 4.147 -6.430 1.00 91.81 87 ASP A CA 1
ATOM 689 C C . ASP A 1 87 ? 13.052 3.674 -5.048 1.00 91.81 87 ASP A C 1
ATOM 691 O O . ASP A 1 87 ? 14.210 3.291 -4.909 1.00 91.81 87 ASP A O 1
ATOM 695 N N . ASP A 1 88 ? 12.216 3.732 -4.003 1.00 95.69 88 ASP A N 1
ATOM 696 C CA . ASP A 1 88 ? 12.562 3.230 -2.670 1.00 95.69 88 ASP A CA 1
ATOM 697 C C . ASP A 1 88 ? 12.250 1.733 -2.592 1.00 95.69 88 ASP A C 1
ATOM 699 O O . ASP A 1 88 ? 11.126 1.306 -2.317 1.00 95.69 88 ASP A O 1
ATOM 703 N N . THR A 1 89 ? 13.254 0.929 -2.933 1.00 96.12 89 THR A N 1
ATOM 704 C CA . THR A 1 89 ? 13.155 -0.526 -2.981 1.00 96.12 89 THR A CA 1
ATOM 705 C C . THR A 1 89 ? 14.415 -1.202 -2.447 1.00 96.12 89 THR A C 1
ATOM 707 O O . THR A 1 89 ? 15.473 -0.594 -2.278 1.00 96.12 89 THR A O 1
ATOM 710 N N . SER A 1 90 ? 14.299 -2.496 -2.163 1.00 97.19 90 SER A N 1
ATOM 711 C CA . SER A 1 90 ? 15.389 -3.322 -1.644 1.00 97.19 90 SER A CA 1
ATOM 712 C C . SER A 1 90 ? 16.555 -3.433 -2.636 1.00 97.19 90 SER A C 1
ATOM 714 O O . SER A 1 90 ? 16.343 -3.521 -3.847 1.00 97.19 90 SER A O 1
ATOM 716 N N . LYS A 1 91 ? 17.791 -3.520 -2.129 1.00 97.12 91 LYS A N 1
ATOM 717 C CA . LYS A 1 91 ? 18.989 -3.736 -2.966 1.00 97.12 91 LYS A CA 1
ATOM 718 C C . LYS A 1 91 ? 18.941 -5.087 -3.680 1.00 97.12 91 LYS A C 1
ATOM 720 O O . LYS A 1 91 ? 19.439 -5.228 -4.792 1.00 97.12 91 LYS A O 1
ATOM 725 N N . GLU A 1 92 ? 18.304 -6.057 -3.040 1.00 97.94 92 GLU A N 1
ATOM 726 C CA . GLU A 1 92 ? 18.052 -7.396 -3.545 1.00 97.94 92 GLU A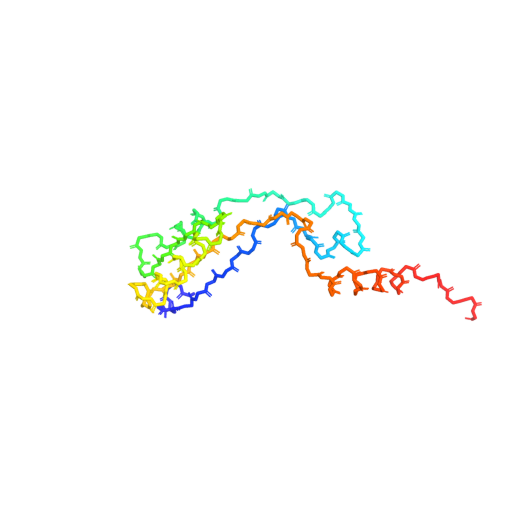 CA 1
ATOM 727 C C . GLU A 1 92 ? 17.203 -7.351 -4.818 1.00 97.94 92 GLU A C 1
ATOM 729 O O . GLU A 1 92 ? 17.509 -8.063 -5.774 1.00 97.94 92 GLU A O 1
ATOM 734 N N . LEU A 1 93 ? 16.185 -6.479 -4.867 1.00 96.94 93 LEU A N 1
ATOM 735 C CA . LEU A 1 93 ? 15.383 -6.285 -6.074 1.00 96.94 93 LEU A CA 1
ATOM 736 C C . LEU A 1 93 ? 16.220 -5.705 -7.218 1.00 96.94 93 LEU A C 1
ATOM 738 O O . LEU A 1 93 ? 16.101 -6.193 -8.336 1.00 96.94 93 LEU A O 1
ATOM 742 N N . LEU A 1 94 ? 17.079 -4.720 -6.947 1.00 94.81 94 LEU A N 1
ATOM 743 C CA . LEU A 1 94 ? 17.931 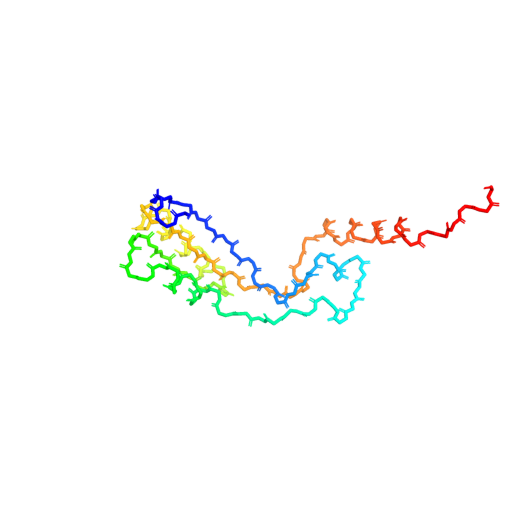-4.108 -7.976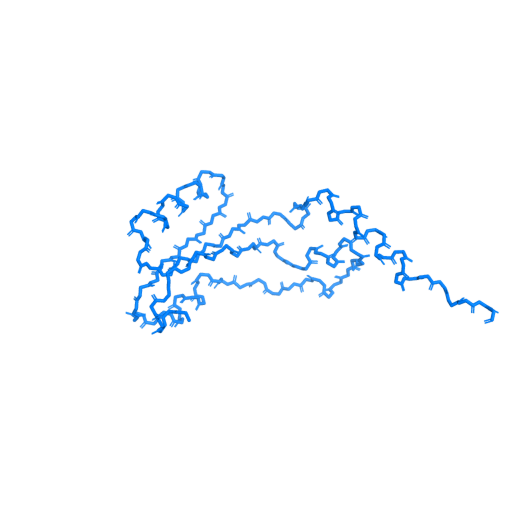 1.00 94.81 94 LEU A CA 1
ATOM 744 C C . LEU A 1 94 ? 18.878 -5.141 -8.611 1.00 94.81 94 LEU A C 1
ATOM 746 O O . LEU A 1 94 ? 19.018 -5.221 -9.833 1.00 94.81 94 LEU A O 1
ATOM 750 N N . GLU A 1 95 ? 19.516 -5.972 -7.780 1.00 97.19 95 GLU A N 1
ATOM 751 C CA . GLU A 1 95 ? 20.421 -7.025 -8.253 1.00 97.19 95 GLU A CA 1
ATOM 752 C C . GLU A 1 95 ? 19.666 -8.114 -9.025 1.00 97.19 95 GLU A C 1
ATOM 754 O O . GLU A 1 95 ? 20.097 -8.550 -10.098 1.00 97.19 95 GLU A O 1
ATOM 759 N N . TRP A 1 96 ? 18.538 -8.567 -8.480 1.00 97.88 96 TRP A N 1
ATOM 760 C CA . TRP A 1 96 ? 17.733 -9.612 -9.096 1.00 97.88 96 TRP A CA 1
ATOM 761 C C . TRP A 1 96 ? 17.089 -9.143 -10.409 1.00 97.88 96 TRP A C 1
ATOM 763 O O . TRP A 1 96 ? 17.159 -9.871 -11.401 1.00 97.88 96 TRP A O 1
ATOM 773 N N . GLY A 1 97 ? 16.542 -7.926 -10.448 1.00 97.00 97 GLY A N 1
ATOM 774 C CA . GLY A 1 97 ? 15.867 -7.342 -11.611 1.00 97.00 97 GLY A CA 1
ATOM 775 C C . GLY A 1 97 ? 16.783 -7.262 -12.829 1.00 97.00 97 GLY A C 1
ATOM 776 O O . GLY A 1 97 ? 16.444 -7.781 -13.893 1.00 97.00 97 GLY A O 1
ATOM 777 N N . SER A 1 98 ? 18.011 -6.770 -12.636 1.00 95.94 98 SER A N 1
ATOM 778 C CA . SER A 1 98 ? 19.061 -6.743 -13.666 1.00 95.94 98 SER A CA 1
ATOM 779 C C . SER A 1 98 ? 19.357 -8.129 -14.262 1.00 95.94 98 SER A C 1
ATOM 781 O O . SER A 1 98 ? 19.443 -8.298 -15.484 1.00 95.94 98 SER A O 1
ATOM 783 N N . ARG A 1 99 ? 19.464 -9.162 -13.415 1.00 97.56 99 ARG A N 1
ATOM 784 C CA . ARG A 1 99 ? 19.725 -10.541 -13.867 1.00 97.56 99 ARG A CA 1
ATOM 785 C C . ARG A 1 99 ? 18.552 -11.119 -14.649 1.00 97.56 99 ARG A C 1
ATOM 787 O O . ARG A 1 99 ? 18.766 -11.788 -15.661 1.00 97.56 99 ARG A O 1
ATOM 794 N N . VAL A 1 100 ? 17.329 -10.863 -14.192 1.00 97.75 100 VAL A N 1
ATOM 795 C CA . VAL A 1 100 ? 16.106 -11.302 -14.874 1.00 97.75 100 VAL A CA 1
ATOM 796 C C . VAL A 1 100 ? 15.975 -10.621 -16.233 1.00 97.75 100 VAL A C 1
ATOM 798 O O . VAL A 1 100 ? 15.731 -11.302 -17.229 1.00 97.75 100 VAL A O 1
ATOM 801 N N . ALA A 1 101 ? 16.230 -9.315 -16.307 1.00 97.75 101 ALA A N 1
ATOM 802 C CA . ALA A 1 101 ? 16.212 -8.555 -17.552 1.00 97.75 101 ALA A CA 1
ATOM 803 C C . ALA A 1 101 ? 17.179 -9.139 -18.594 1.00 97.75 101 ALA A C 1
ATOM 805 O O . ALA A 1 101 ? 16.793 -9.400 -19.739 1.00 97.75 101 ALA A O 1
ATOM 806 N N . ALA A 1 102 ? 18.422 -9.421 -18.189 1.00 97.50 102 ALA A N 1
ATOM 807 C CA . ALA A 1 102 ? 19.435 -10.013 -19.061 1.00 97.50 102 ALA A CA 1
ATOM 808 C C . ALA A 1 102 ? 19.055 -11.428 -19.532 1.00 97.50 102 ALA A C 1
ATOM 810 O O . ALA A 1 102 ? 19.255 -11.774 -20.697 1.00 97.50 102 ALA A O 1
ATOM 811 N N . ALA A 1 103 ? 18.483 -12.253 -18.650 1.00 97.44 103 ALA A N 1
ATOM 812 C CA . ALA A 1 103 ? 18.045 -13.600 -19.005 1.00 97.44 103 ALA A CA 1
ATOM 813 C C . ALA A 1 103 ? 16.868 -13.589 -19.995 1.00 97.44 103 ALA A C 1
ATOM 815 O O . ALA A 1 103 ? 16.865 -14.376 -20.944 1.00 97.44 103 ALA A O 1
ATOM 816 N N . ASN A 1 104 ? 15.903 -12.686 -19.797 1.00 97.25 104 ASN A N 1
ATOM 817 C CA . ASN A 1 104 ? 14.703 -12.568 -20.627 1.00 97.25 104 ASN A CA 1
ATOM 818 C C . ASN A 1 104 ? 14.999 -12.006 -22.025 1.00 97.25 104 ASN A C 1
ATOM 820 O O . ASN A 1 104 ? 14.350 -12.398 -22.991 1.00 97.25 104 ASN A O 1
ATOM 824 N N . SER A 1 105 ? 15.979 -11.106 -22.138 1.00 96.56 105 SER A N 1
ATOM 825 C CA . SER A 1 105 ? 16.335 -10.416 -23.389 1.00 96.56 105 SER A CA 1
ATOM 826 C C . SER A 1 105 ? 17.467 -11.080 -24.179 1.00 96.56 105 SER A C 1
ATOM 828 O O . SER A 1 105 ? 17.897 -10.549 -25.207 1.00 96.56 105 SER A O 1
ATOM 830 N N . ARG A 1 106 ? 17.966 -12.241 -23.730 1.00 96.31 106 ARG A N 1
ATOM 831 C CA . ARG A 1 106 ? 19.059 -12.942 -24.415 1.00 96.31 106 ARG A CA 1
ATOM 832 C C . ARG A 1 106 ? 18.681 -13.259 -25.873 1.00 96.31 106 ARG A C 1
ATOM 834 O O . ARG A 1 106 ? 17.548 -13.679 -26.130 1.00 96.31 106 ARG A O 1
ATOM 841 N N . PRO A 1 107 ? 19.611 -13.114 -26.832 1.00 95.50 107 PRO A N 1
ATOM 842 C CA . PRO A 1 107 ? 19.327 -13.431 -28.224 1.00 95.50 107 PRO A CA 1
ATOM 843 C C . PRO A 1 107 ? 19.007 -14.927 -28.395 1.00 95.50 107 PRO A C 1
ATOM 845 O O . PRO A 1 107 ? 19.477 -15.752 -27.600 1.00 95.50 107 PRO A O 1
ATOM 848 N N . PRO A 1 108 ? 18.236 -15.300 -29.434 1.00 94.56 108 PRO A N 1
ATOM 849 C CA . PRO A 1 108 ? 18.030 -16.698 -29.793 1.00 94.56 108 PRO A CA 1
ATOM 850 C C . PRO A 1 108 ? 19.364 -17.434 -29.935 1.00 94.56 108 PRO A C 1
ATOM 852 O O . PRO A 1 108 ? 20.329 -16.875 -30.459 1.00 94.56 108 PRO A O 1
ATOM 855 N N . ASN A 1 109 ? 19.417 -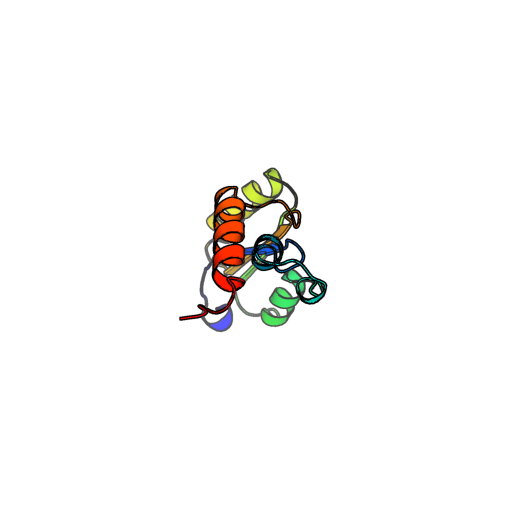18.689 -29.484 1.00 92.06 109 ASN A N 1
ATOM 856 C CA . ASN A 1 109 ? 20.599 -19.520 -29.684 1.00 92.06 109 ASN A CA 1
ATOM 857 C C . ASN A 1 109 ? 20.722 -19.843 -31.187 1.00 92.06 109 ASN A C 1
ATOM 859 O O . ASN A 1 109 ? 19.779 -20.410 -31.734 1.00 92.06 109 ASN A O 1
ATOM 863 N N . PRO A 1 110 ? 21.831 -19.490 -31.862 1.00 86.94 110 PRO A N 1
ATOM 864 C CA . PRO A 1 110 ? 21.998 -19.733 -33.297 1.00 86.94 110 PRO A CA 1
ATOM 865 C C . PRO A 1 110 ? 22.313 -21.198 -33.661 1.00 86.94 110 PRO A C 1
ATOM 867 O O . PRO A 1 110 ? 22.616 -21.464 -34.823 1.00 86.94 110 PRO A O 1
ATOM 870 N N . GLN A 1 111 ? 22.297 -22.117 -32.687 1.00 72.31 111 GLN A N 1
ATOM 871 C CA . GLN A 1 111 ? 22.550 -23.552 -32.873 1.00 72.31 111 GLN A CA 1
ATOM 872 C C . GLN A 1 111 ? 21.299 -24.324 -33.286 1.00 72.31 111 GLN A C 1
ATOM 874 O O . GLN A 1 111 ? 20.231 -24.072 -32.684 1.00 72.31 111 GLN A O 1
#